Protein AF-A0A2M8L2G0-F1 (afdb_monomer_lite)

Radius of gyration: 16.61 Å; chains: 1; bounding box: 32×26×53 Å

pLDDT: mean 91.44, std 7.89, range [57.62, 98.0]

Secondary structure (DSSP, 8-state):
--HHHHHHHHTT-----B--GGGGGGSPTTS--BPTT-HHHHHHHHHHHHH-HHHHHHHHHHHHHHHTTS-HHHHHHHHHHHHHHHH--

Foldseek 3Di:
DQVVLLVCLVVLFQDDDACPDPNVLQAFPPDDHHHPPPVVVVVVLVCCCVPPVVSSNVSSVSSPVSNVVPDPVVVVVVVVVVVVVVPDD

Sequence (89 aa):
FGFPILEAMSQGLPVISSNAASLVELLPEGDKHLTPYDTKAYVSAIQSILTHNEARQASIQRGYNQVKLFTWEKTAKATYHIYQQVNTK

InterPro domains:
  IPR001296 Glycosyl transferase, family 1 [PF00534] (1-65)

Structure (mmCIF, N/CA/C/O backbone):
data_AF-A0A2M8L2G0-F1
#
_entry.id   AF-A0A2M8L2G0-F1
#
loop_
_atom_site.group_PDB
_atom_site.id
_atom_site.type_symbol
_atom_site.label_atom_id
_atom_site.label_alt_id
_atom_site.label_comp_id
_atom_site.label_asym_id
_atom_site.label_entity_id
_atom_site.label_seq_id
_atom_site.pdbx_PDB_ins_code
_atom_site.Cartn_x
_atom_site.Cartn_y
_atom_site.Cartn_z
_atom_site.occupancy
_atom_site.B_iso_or_equiv
_atom_site.auth_seq_id
_atom_site.auth_comp_id
_atom_site.auth_asym_id
_atom_site.auth_atom_id
_atom_site.pdbx_PDB_model_num
ATOM 1 N N . PHE A 1 1 ? -5.473 11.373 4.016 1.00 72.12 1 PHE A N 1
ATOM 2 C CA . PHE A 1 1 ? -4.693 11.369 2.758 1.00 72.12 1 PHE A CA 1
ATOM 3 C C . PHE A 1 1 ? -3.880 10.083 2.733 1.00 72.12 1 PHE A C 1
ATOM 5 O O . PHE A 1 1 ? -3.407 9.700 3.791 1.00 72.12 1 PHE A O 1
ATOM 12 N N . GLY A 1 2 ? -3.790 9.394 1.592 1.00 82.44 2 GLY A N 1
ATOM 13 C CA . GLY A 1 2 ? -3.039 8.134 1.469 1.00 82.44 2 GLY A CA 1
ATOM 14 C C . GLY A 1 2 ? -3.876 6.846 1.405 1.00 82.44 2 GLY A C 1
ATOM 15 O O . GLY A 1 2 ? -3.338 5.801 1.059 1.00 82.44 2 GLY A O 1
ATOM 16 N N . PHE A 1 3 ? -5.199 6.917 1.601 1.00 89.56 3 PHE A N 1
ATOM 17 C CA . PHE A 1 3 ? -6.098 5.792 1.300 1.00 89.56 3 PHE A CA 1
ATOM 18 C C . PHE A 1 3 ? -5.945 5.237 -0.125 1.00 89.56 3 PHE A C 1
ATOM 20 O O . PHE A 1 3 ? -5.891 4.017 -0.228 1.00 89.56 3 PHE A O 1
ATOM 27 N N . PRO A 1 4 ? -5.728 6.053 -1.182 1.00 92.19 4 PRO A N 1
ATOM 28 C CA . PRO A 1 4 ? -5.494 5.514 -2.524 1.00 92.19 4 PRO A CA 1
ATOM 29 C C . PRO A 1 4 ? -4.328 4.517 -2.614 1.00 92.19 4 PRO A 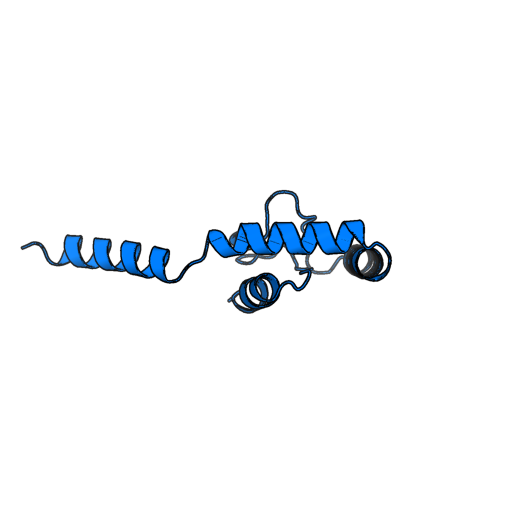C 1
ATOM 31 O O . PRO A 1 4 ? -4.385 3.574 -3.397 1.00 92.19 4 PRO A O 1
ATOM 34 N N . ILE A 1 5 ? -3.281 4.685 -1.792 1.00 92.75 5 ILE A N 1
ATOM 35 C CA . ILE A 1 5 ? -2.160 3.735 -1.720 1.00 92.75 5 ILE A CA 1
ATOM 36 C C . ILE A 1 5 ? -2.636 2.403 -1.137 1.00 92.75 5 ILE A C 1
ATOM 38 O O . ILE A 1 5 ? -2.398 1.352 -1.730 1.00 92.75 5 ILE A O 1
ATOM 42 N N . LEU A 1 6 ? -3.330 2.448 0.003 1.00 94.25 6 LEU A N 1
ATOM 43 C CA . LEU A 1 6 ? -3.840 1.252 0.676 1.00 94.25 6 LEU A CA 1
ATOM 44 C C . LEU A 1 6 ? -4.907 0.535 -0.164 1.00 94.25 6 LEU A C 1
ATOM 46 O O . LEU A 1 6 ? -4.915 -0.691 -0.226 1.00 94.25 6 LEU A O 1
ATOM 50 N N . GLU A 1 7 ? -5.770 1.285 -0.849 1.00 95.75 7 GLU A N 1
ATOM 51 C CA . GLU A 1 7 ? -6.769 0.762 -1.782 1.00 95.75 7 GLU A CA 1
ATOM 52 C C . GLU A 1 7 ? -6.086 0.017 -2.931 1.00 95.75 7 GLU A C 1
ATOM 54 O O . GLU A 1 7 ? -6.383 -1.156 -3.150 1.00 95.75 7 GLU A O 1
ATOM 59 N N . ALA A 1 8 ? -5.105 0.635 -3.597 1.00 95.69 8 ALA A N 1
ATOM 60 C CA . ALA A 1 8 ? -4.353 -0.008 -4.674 1.00 95.69 8 ALA A CA 1
ATOM 61 C C . ALA A 1 8 ? -3.638 -1.285 -4.198 1.00 95.69 8 ALA A C 1
ATOM 63 O O . ALA A 1 8 ? -3.771 -2.338 -4.824 1.00 95.69 8 ALA A O 1
ATOM 64 N N . MET A 1 9 ? -2.955 -1.227 -3.049 1.00 95.31 9 MET A N 1
ATOM 65 C CA . MET A 1 9 ? -2.316 -2.399 -2.440 1.00 95.31 9 MET A CA 1
ATOM 66 C C . MET A 1 9 ? -3.330 -3.512 -2.130 1.00 95.31 9 MET A C 1
ATOM 68 O O . MET A 1 9 ? -3.047 -4.682 -2.379 1.00 95.31 9 MET A O 1
ATOM 72 N N . SER A 1 10 ? -4.526 -3.170 -1.636 1.00 95.94 10 SER A N 1
ATOM 73 C CA . SER A 1 10 ? -5.579 -4.149 -1.318 1.00 95.94 10 SER A CA 1
ATOM 74 C C . SER A 1 10 ? -6.109 -4.879 -2.556 1.00 95.94 10 SER A C 1
ATOM 76 O O . SER A 1 10 ? -6.528 -6.030 -2.459 1.00 95.94 10 SER A O 1
ATOM 78 N N . GLN A 1 11 ? -6.044 -4.231 -3.723 1.00 97.75 11 GLN A N 1
ATOM 79 C CA . GLN A 1 11 ? -6.446 -4.795 -5.013 1.00 97.75 11 GLN A CA 1
ATOM 80 C C . GLN A 1 11 ? -5.318 -5.572 -5.707 1.00 97.75 11 GLN A C 1
ATOM 82 O O . GLN A 1 11 ? -5.476 -5.999 -6.848 1.00 97.75 11 GLN A O 1
ATOM 87 N N . GLY A 1 12 ? -4.172 -5.761 -5.044 1.00 96.12 12 GLY A N 1
ATOM 88 C CA . GLY A 1 12 ? -3.024 -6.444 -5.636 1.00 96.12 12 GLY A CA 1
ATOM 89 C C . GLY A 1 12 ? -2.339 -5.635 -6.732 1.00 96.12 12 GLY A C 1
ATOM 90 O O . GLY A 1 12 ? -1.748 -6.213 -7.643 1.00 96.12 12 GLY A O 1
ATOM 91 N N . LEU A 1 13 ? -2.425 -4.303 -6.675 1.00 95.94 13 LEU A N 1
ATOM 92 C CA . LEU A 1 13 ? -1.711 -3.430 -7.598 1.00 95.94 13 LEU A CA 1
ATOM 93 C C . LEU A 1 13 ? -0.342 -3.053 -7.013 1.00 95.94 13 LEU A C 1
ATOM 95 O O . LEU A 1 13 ? -0.259 -2.682 -5.839 1.00 95.94 13 LEU A O 1
ATOM 99 N N . PRO A 1 14 ? 0.740 -3.106 -7.813 1.00 93.75 14 PRO A N 1
ATOM 100 C CA . PRO A 1 14 ? 2.027 -2.570 -7.392 1.00 93.75 14 PRO A CA 1
ATOM 101 C C . PRO A 1 14 ? 1.915 -1.049 -7.232 1.00 93.75 14 PRO A C 1
ATOM 103 O O . PRO A 1 14 ? 1.357 -0.367 -8.095 1.00 93.75 14 PRO A O 1
ATOM 106 N N . VAL A 1 15 ? 2.466 -0.509 -6.145 1.00 92.81 15 VAL A N 1
ATOM 107 C CA . VAL A 1 15 ? 2.418 0.929 -5.853 1.00 92.81 15 VAL A CA 1
ATOM 108 C C . VAL A 1 15 ? 3.811 1.536 -5.931 1.00 92.81 15 VAL A C 1
ATOM 110 O O . VAL A 1 15 ? 4.749 1.062 -5.297 1.00 92.81 15 VAL A O 1
ATOM 113 N N . ILE A 1 16 ? 3.918 2.632 -6.681 1.00 92.44 16 ILE A N 1
ATOM 114 C CA . ILE A 1 16 ? 5.072 3.531 -6.688 1.00 92.44 16 ILE A CA 1
ATOM 115 C C .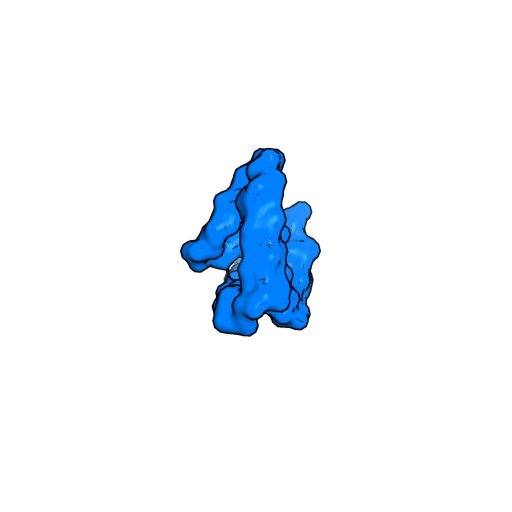 ILE A 1 16 ? 4.586 4.862 -6.126 1.00 92.44 16 ILE A C 1
ATOM 117 O O . ILE A 1 16 ? 3.640 5.448 -6.649 1.00 92.44 16 ILE A O 1
ATOM 121 N N . SER A 1 17 ? 5.227 5.340 -5.066 1.00 91.62 17 SER A N 1
ATOM 122 C CA . SER A 1 17 ? 4.851 6.578 -4.386 1.00 91.62 17 SER A CA 1
ATOM 123 C C . SER A 1 17 ? 6.087 7.370 -3.992 1.00 91.62 17 SER A C 1
ATOM 125 O O . SER A 1 17 ? 7.175 6.811 -3.831 1.00 91.62 17 SER A O 1
ATOM 127 N N . SER A 1 18 ? 5.894 8.670 -3.781 1.00 91.06 18 SER A N 1
ATOM 128 C CA . SER A 1 18 ? 6.884 9.484 -3.096 1.00 91.06 18 SER A CA 1
ATOM 129 C C . SER A 1 18 ? 6.948 9.143 -1.605 1.00 91.06 18 SER A C 1
ATOM 131 O O . SER A 1 18 ? 5.998 8.607 -1.028 1.00 91.06 18 SER A O 1
ATOM 133 N N . ASN A 1 19 ? 8.059 9.509 -0.977 1.00 86.62 19 ASN A N 1
ATOM 134 C CA . ASN A 1 19 ? 8.298 9.442 0.460 1.00 86.62 19 ASN A CA 1
ATOM 135 C C . ASN A 1 19 ? 8.001 10.773 1.165 1.00 86.62 19 ASN A C 1
ATOM 137 O O . ASN A 1 19 ? 8.591 11.083 2.197 1.00 86.62 19 ASN A O 1
ATOM 141 N N . ALA A 1 20 ? 7.120 11.595 0.592 1.00 85.69 20 ALA A N 1
ATOM 142 C CA . ALA A 1 20 ? 6.747 12.859 1.204 1.00 85.69 20 ALA A CA 1
ATOM 143 C C . ALA A 1 20 ? 5.755 12.656 2.352 1.00 85.69 20 ALA A C 1
ATOM 145 O O . ALA A 1 20 ? 4.720 12.007 2.188 1.00 85.69 20 ALA A O 1
ATOM 146 N N . ALA A 1 21 ? 6.034 13.331 3.469 1.00 85.31 21 ALA A N 1
ATOM 147 C CA . ALA A 1 21 ? 5.096 13.552 4.565 1.00 85.31 21 ALA A CA 1
ATOM 148 C C . ALA A 1 21 ? 4.393 12.257 5.025 1.00 85.31 21 ALA A C 1
ATOM 150 O O . ALA A 1 21 ? 5.044 11.250 5.297 1.00 85.31 21 ALA A O 1
ATOM 151 N N . SER A 1 22 ? 3.062 12.282 5.095 1.00 83.06 22 SER A N 1
ATOM 152 C CA . SER A 1 22 ? 2.221 11.199 5.611 1.00 83.06 22 SER A CA 1
ATOM 153 C C . SER A 1 22 ? 2.232 9.919 4.774 1.00 83.06 22 SER A C 1
ATOM 155 O O . SER A 1 22 ? 1.652 8.922 5.192 1.00 83.06 22 SER A O 1
ATOM 157 N N . LEU A 1 23 ? 2.875 9.907 3.601 1.00 87.38 23 LEU A N 1
ATOM 158 C CA . LEU A 1 23 ? 2.967 8.697 2.785 1.00 87.38 23 LEU A CA 1
ATOM 159 C C . LEU A 1 23 ? 4.015 7.723 3.323 1.00 87.38 23 LEU A C 1
ATOM 161 O O . LEU A 1 23 ? 3.853 6.525 3.126 1.00 87.38 23 LEU A O 1
ATOM 165 N N . VAL A 1 24 ? 5.042 8.202 4.037 1.00 85.75 24 VAL A N 1
ATOM 166 C CA . VAL A 1 24 ? 6.107 7.345 4.595 1.00 85.75 24 VAL A CA 1
ATOM 167 C C . VAL A 1 24 ? 5.528 6.270 5.512 1.00 85.75 24 VAL A C 1
ATOM 169 O O . VAL A 1 24 ? 5.915 5.113 5.410 1.00 85.75 24 VAL A O 1
ATOM 172 N N . GLU A 1 25 ? 4.545 6.632 6.338 1.00 86.38 25 GLU A N 1
ATOM 173 C CA . GLU A 1 25 ? 3.875 5.714 7.268 1.00 86.38 25 GLU A CA 1
ATOM 174 C C . GLU A 1 25 ? 3.108 4.587 6.559 1.00 86.38 25 GLU A C 1
ATOM 176 O O . GLU A 1 25 ? 2.856 3.537 7.144 1.00 86.38 25 GLU A O 1
ATOM 181 N N . LEU A 1 26 ? 2.727 4.795 5.296 1.00 88.50 26 LEU A N 1
ATOM 182 C CA . LEU A 1 26 ? 1.929 3.850 4.518 1.00 88.50 26 LEU A CA 1
ATOM 183 C C . LEU A 1 26 ? 2.778 2.907 3.673 1.00 88.50 26 LEU A C 1
ATOM 185 O O . LEU A 1 26 ? 2.244 1.914 3.183 1.00 88.50 26 LEU A O 1
ATOM 189 N N . LEU A 1 27 ? 4.061 3.202 3.468 1.00 85.94 27 LEU A N 1
ATOM 190 C CA . LEU A 1 27 ? 4.903 2.421 2.571 1.00 85.94 27 LEU A CA 1
ATOM 191 C C . LEU A 1 27 ? 5.469 1.180 3.278 1.00 85.94 27 LEU A C 1
ATOM 193 O O . LEU A 1 27 ? 5.845 1.270 4.447 1.00 85.94 27 LEU A O 1
ATOM 197 N N . PRO A 1 28 ? 5.546 0.024 2.590 1.00 83.44 28 PRO A N 1
ATOM 198 C CA . PRO A 1 28 ? 6.129 -1.180 3.166 1.00 83.44 28 PRO A CA 1
ATOM 199 C C . PRO A 1 28 ? 7.604 -0.978 3.521 1.00 83.44 28 PRO A C 1
ATOM 201 O O . PRO A 1 28 ? 8.344 -0.324 2.781 1.00 83.44 28 PRO A O 1
ATOM 204 N N . GLU A 1 29 ? 8.057 -1.600 4.610 1.00 76.81 29 GLU A N 1
ATOM 205 C CA . GLU A 1 29 ? 9.487 -1.644 4.921 1.00 76.81 29 GLU A CA 1
ATOM 206 C C . GLU A 1 29 ? 10.280 -2.292 3.775 1.00 76.81 29 GLU A C 1
ATOM 208 O O . GLU A 1 29 ? 9.877 -3.302 3.188 1.00 76.81 29 GLU A O 1
ATOM 213 N N . GLY A 1 30 ? 11.427 -1.693 3.451 1.00 67.75 30 GLY A N 1
ATOM 214 C CA . GLY A 1 30 ? 12.318 -2.167 2.392 1.00 67.75 30 GLY A CA 1
ATOM 215 C C . GLY A 1 30 ? 11.905 -1.772 0.972 1.00 67.75 30 GLY A C 1
ATOM 216 O O . GLY A 1 30 ? 12.640 -2.092 0.035 1.00 67.75 30 GLY A O 1
ATOM 217 N N . ASP A 1 31 ? 10.784 -1.065 0.778 1.00 71.94 31 ASP A N 1
ATOM 218 C CA . ASP A 1 31 ? 10.479 -0.480 -0.527 1.00 71.94 31 ASP A CA 1
ATOM 219 C C . ASP A 1 31 ? 11.371 0.728 -0.824 1.00 71.94 31 ASP A C 1
ATOM 221 O O . ASP A 1 31 ? 11.723 1.522 0.051 1.00 71.94 31 ASP A O 1
ATOM 225 N N . LYS A 1 32 ? 11.745 0.885 -2.097 1.00 69.19 32 LYS A N 1
ATOM 226 C CA . LYS A 1 32 ? 12.555 2.027 -2.521 1.00 69.19 32 LYS A CA 1
ATOM 227 C C . LYS A 1 32 ? 11.700 3.293 -2.473 1.00 69.19 32 LYS A C 1
ATOM 229 O O . LYS A 1 32 ? 10.937 3.587 -3.388 1.00 69.19 32 LYS A O 1
ATOM 234 N N . HIS A 1 33 ? 11.853 4.041 -1.392 1.00 78.81 33 HIS A N 1
ATOM 235 C CA . HIS A 1 33 ? 11.220 5.331 -1.166 1.00 78.81 33 HIS A CA 1
ATOM 236 C C . HIS A 1 33 ? 11.749 6.375 -2.160 1.00 78.81 33 HIS A C 1
ATOM 238 O O . HIS A 1 33 ? 12.936 6.703 -2.151 1.00 78.81 33 HIS A O 1
ATOM 244 N N . LEU A 1 34 ? 10.877 6.884 -3.034 1.00 90.12 34 LEU A N 1
ATOM 245 C CA . LEU A 1 34 ? 11.252 7.876 -4.042 1.00 90.12 34 LEU A CA 1
ATOM 246 C C . LEU A 1 34 ? 11.061 9.288 -3.500 1.00 90.12 34 LEU A C 1
ATOM 248 O O . LEU A 1 34 ? 10.024 9.594 -2.919 1.00 90.12 34 LEU A O 1
ATOM 252 N N . THR A 1 35 ? 12.018 10.183 -3.721 1.00 90.38 35 THR A N 1
ATOM 253 C CA . THR A 1 35 ? 11.797 11.598 -3.414 1.00 90.38 35 THR A CA 1
ATOM 254 C C . THR A 1 35 ? 10.763 12.183 -4.381 1.00 90.38 35 THR A C 1
ATOM 256 O O . THR A 1 35 ? 10.666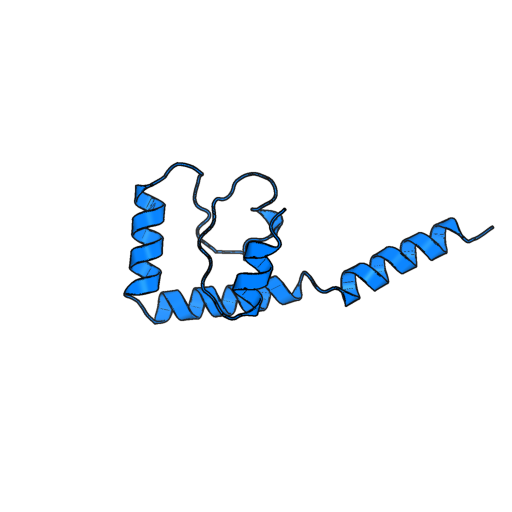 11.752 -5.536 1.00 90.38 35 THR A O 1
ATOM 259 N N . PRO A 1 36 ? 9.948 13.164 -3.959 1.00 87.56 36 PRO A N 1
ATOM 260 C CA . PRO A 1 36 ? 9.202 13.981 -4.907 1.00 87.56 36 PRO A CA 1
ATOM 261 C C . PRO A 1 36 ? 10.224 14.619 -5.854 1.00 87.56 36 PRO A C 1
ATOM 263 O O . PRO A 1 36 ? 11.244 15.116 -5.389 1.00 87.56 36 PRO A O 1
ATOM 266 N N . TYR A 1 37 ? 9.975 14.601 -7.159 1.00 91.25 37 TYR A N 1
ATOM 267 C CA . TYR A 1 37 ? 10.819 15.227 -8.195 1.00 91.25 37 TYR A CA 1
ATOM 268 C C . TYR A 1 37 ? 12.041 14.441 -8.711 1.00 91.25 37 TYR A C 1
ATOM 270 O O . TYR A 1 37 ? 12.660 14.905 -9.668 1.00 91.25 37 TYR A O 1
ATOM 278 N N . ASP A 1 38 ? 12.359 13.238 -8.215 1.00 93.62 38 ASP A N 1
ATOM 279 C CA . ASP A 1 38 ? 13.351 12.375 -8.891 1.00 93.62 38 ASP A CA 1
ATOM 280 C C . ASP A 1 38 ? 12.721 11.602 -10.060 1.00 93.62 38 ASP A C 1
ATOM 282 O O . ASP A 1 38 ? 12.478 10.394 -10.002 1.00 93.62 38 ASP A O 1
ATOM 286 N N . THR A 1 39 ? 12.445 12.315 -11.153 1.00 95.56 39 THR A N 1
ATOM 287 C CA . THR A 1 39 ? 11.820 11.760 -12.365 1.00 95.56 39 THR A CA 1
ATOM 288 C C . THR A 1 39 ? 12.544 10.517 -12.884 1.00 95.56 39 THR A C 1
ATOM 290 O O . THR A 1 39 ? 11.895 9.573 -13.336 1.00 95.56 39 THR A O 1
ATOM 293 N N . LYS A 1 40 ? 13.882 10.476 -12.802 1.00 96.12 40 LYS A N 1
ATOM 294 C CA . LYS A 1 40 ? 14.668 9.324 -13.269 1.00 96.12 40 LYS A CA 1
ATOM 295 C C . LYS A 1 40 ? 14.368 8.085 -12.431 1.00 96.12 40 LYS A C 1
ATOM 297 O O . LYS A 1 40 ? 14.200 7.001 -12.991 1.00 96.12 40 LYS A O 1
ATOM 302 N N . ALA A 1 41 ? 14.249 8.241 -11.115 1.00 94.56 41 ALA A N 1
ATOM 303 C CA . ALA A 1 41 ? 13.897 7.135 -10.239 1.00 94.56 41 ALA A CA 1
ATOM 304 C C . ALA A 1 41 ? 12.460 6.636 -10.468 1.00 94.56 41 ALA A C 1
ATOM 306 O O . ALA A 1 41 ? 12.260 5.422 -10.489 1.00 94.56 41 ALA A O 1
ATOM 307 N N . TYR A 1 42 ? 11.488 7.521 -10.731 1.00 94.94 42 TYR A N 1
ATOM 308 C CA . TYR A 1 42 ? 10.127 7.094 -11.104 1.00 94.94 42 TYR A CA 1
ATOM 309 C C . TYR A 1 42 ? 10.108 6.311 -12.414 1.00 94.94 42 TYR A C 1
ATOM 311 O O . TYR A 1 42 ? 9.513 5.239 -12.465 1.00 94.94 42 TYR A O 1
ATOM 319 N N . VAL A 1 43 ? 10.785 6.801 -13.458 1.00 96.38 43 VAL A N 1
ATOM 320 C CA . VAL A 1 43 ? 10.867 6.093 -14.747 1.00 96.38 43 VAL A CA 1
ATOM 321 C C . VAL A 1 43 ? 11.479 4.708 -14.555 1.00 96.38 43 VAL A C 1
ATOM 323 O O . VAL A 1 43 ? 10.915 3.725 -15.027 1.00 96.38 43 VAL A O 1
ATOM 326 N N . SER A 1 44 ? 12.578 4.611 -13.803 1.00 95.38 44 SER A N 1
ATOM 327 C CA . SER A 1 44 ? 13.229 3.332 -13.508 1.00 95.38 44 SER A CA 1
ATOM 328 C C . SER A 1 44 ? 12.323 2.378 -12.720 1.00 95.38 44 SER A C 1
ATOM 330 O O . SER A 1 44 ? 12.248 1.195 -13.052 1.00 95.38 44 SER A 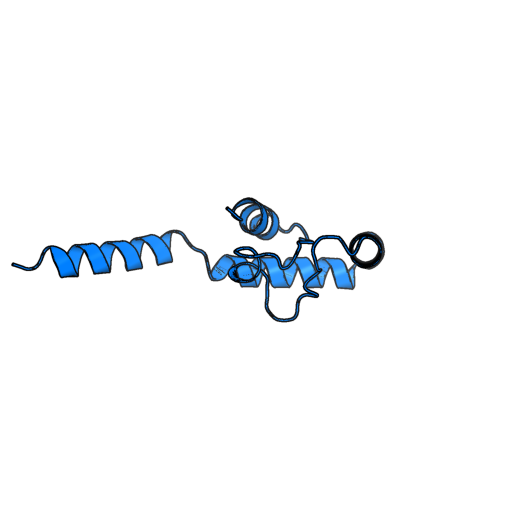O 1
ATOM 332 N N . ALA A 1 45 ? 11.593 2.873 -11.716 1.00 94.00 45 ALA A N 1
ATOM 333 C CA . ALA A 1 45 ? 10.662 2.063 -10.932 1.00 94.00 45 ALA A CA 1
ATOM 334 C C . ALA A 1 45 ? 9.484 1.557 -11.781 1.00 94.00 45 ALA A C 1
ATOM 336 O O . ALA A 1 45 ? 9.149 0.373 -11.724 1.00 94.00 45 ALA A O 1
ATOM 337 N N . ILE A 1 46 ? 8.904 2.428 -12.614 1.00 95.00 46 ILE A N 1
ATOM 338 C CA . ILE A 1 46 ? 7.816 2.078 -13.537 1.00 95.00 46 ILE A CA 1
ATOM 339 C C . ILE A 1 46 ? 8.300 1.028 -14.537 1.00 95.00 46 ILE A C 1
ATOM 341 O O . ILE A 1 46 ? 7.656 -0.006 -14.693 1.00 95.00 46 ILE A O 1
ATOM 345 N N . GLN A 1 47 ? 9.456 1.245 -15.171 1.00 96.94 47 GLN A N 1
ATOM 346 C CA . GLN A 1 47 ? 10.056 0.273 -16.088 1.00 96.94 47 GLN A CA 1
ATOM 347 C C . GLN A 1 47 ? 10.284 -1.072 -15.399 1.00 96.94 47 GLN A C 1
ATOM 349 O O . GLN A 1 47 ? 9.875 -2.097 -15.934 1.00 96.94 47 GLN A O 1
ATOM 354 N N . SER A 1 48 ? 10.857 -1.071 -14.192 1.00 95.12 48 SER A N 1
ATOM 355 C CA . SER A 1 48 ? 11.112 -2.295 -13.429 1.00 95.12 48 SER A CA 1
ATOM 356 C C . SER A 1 48 ? 9.833 -3.100 -13.192 1.00 95.12 48 SER A C 1
ATOM 358 O O . SER A 1 48 ? 9.790 -4.285 -13.525 1.00 95.12 48 SER A O 1
ATOM 360 N N . ILE A 1 49 ? 8.769 -2.446 -12.712 1.00 95.00 49 ILE A N 1
ATOM 361 C CA . ILE A 1 49 ? 7.461 -3.078 -12.498 1.00 95.00 49 ILE A CA 1
ATOM 362 C C . ILE A 1 49 ? 6.866 -3.594 -13.810 1.00 95.00 49 ILE A C 1
ATOM 364 O O . ILE A 1 49 ? 6.286 -4.677 -13.818 1.00 95.00 49 ILE A O 1
ATOM 368 N N . LEU A 1 50 ? 7.007 -2.858 -14.916 1.00 96.50 50 LEU A N 1
ATOM 369 C CA . LEU A 1 50 ? 6.430 -3.233 -16.207 1.00 96.50 50 LEU A CA 1
ATOM 370 C C . LEU A 1 50 ? 7.172 -4.380 -16.902 1.00 96.50 50 LEU A C 1
ATOM 372 O O . LEU A 1 50 ? 6.511 -5.178 -17.566 1.00 96.50 50 LEU A O 1
ATOM 376 N N . THR A 1 51 ? 8.493 -4.495 -16.746 1.00 97.75 51 THR A N 1
ATOM 377 C CA . THR A 1 51 ? 9.310 -5.462 -17.501 1.00 97.75 51 THR A CA 1
ATOM 378 C C . THR A 1 51 ? 9.775 -6.665 -16.682 1.00 97.75 51 THR A C 1
ATOM 380 O O . THR A 1 51 ? 10.073 -7.698 -17.272 1.00 97.75 51 THR A O 1
ATOM 383 N N . HIS A 1 52 ? 9.813 -6.582 -15.347 1.00 96.25 52 HIS A N 1
ATOM 384 C CA . HIS A 1 52 ? 10.278 -7.676 -14.486 1.00 96.25 52 HIS A CA 1
ATOM 385 C C . HIS A 1 52 ? 9.128 -8.224 -13.637 1.00 96.25 52 HIS A C 1
ATOM 387 O O . HIS A 1 52 ? 8.656 -7.577 -12.700 1.00 96.25 52 HIS A O 1
ATOM 393 N N . ASN A 1 53 ? 8.680 -9.447 -13.945 1.00 96.00 53 ASN A N 1
ATOM 394 C CA . ASN A 1 53 ? 7.582 -10.078 -13.207 1.00 96.00 53 ASN A CA 1
ATOM 395 C C . ASN A 1 53 ? 7.920 -10.253 -11.718 1.00 96.00 53 ASN A C 1
ATOM 397 O O . ASN A 1 53 ? 7.083 -9.968 -10.870 1.00 96.00 53 ASN A O 1
ATOM 401 N N . GLU A 1 54 ? 9.155 -10.634 -11.387 1.00 96.12 54 GLU A N 1
ATOM 402 C CA . GLU A 1 54 ? 9.594 -10.799 -9.994 1.00 96.12 54 GLU A CA 1
ATOM 403 C C . GLU A 1 54 ? 9.477 -9.499 -9.187 1.00 96.12 54 GLU A C 1
ATOM 405 O O . GLU A 1 54 ? 8.925 -9.504 -8.088 1.00 96.12 54 GLU A O 1
ATOM 410 N N . ALA A 1 55 ? 9.910 -8.366 -9.753 1.00 92.62 55 ALA A N 1
ATOM 411 C CA . ALA A 1 55 ? 9.803 -7.061 -9.099 1.00 92.62 55 ALA A CA 1
ATOM 412 C C . ALA A 1 55 ? 8.338 -6.666 -8.853 1.00 92.62 55 ALA A C 1
ATOM 414 O O . ALA A 1 55 ? 7.993 -6.170 -7.776 1.00 92.62 55 ALA A O 1
ATOM 415 N N . ARG A 1 56 ? 7.463 -6.935 -9.832 1.00 95.25 56 ARG A N 1
ATOM 416 C CA . ARG A 1 56 ? 6.019 -6.705 -9.723 1.00 95.25 56 ARG A CA 1
ATOM 417 C C . ARG A 1 56 ? 5.396 -7.552 -8.617 1.00 95.25 56 ARG A C 1
ATOM 419 O O . ARG A 1 56 ? 4.728 -7.001 -7.749 1.00 95.25 56 ARG A O 1
ATOM 426 N N . GLN A 1 57 ? 5.642 -8.863 -8.619 1.00 96.31 57 GLN A N 1
ATOM 427 C CA . GLN A 1 57 ? 5.093 -9.774 -7.610 1.00 96.31 57 GLN A CA 1
ATOM 428 C C . GLN A 1 57 ? 5.607 -9.437 -6.208 1.00 96.31 57 GLN A C 1
ATOM 430 O O . GLN A 1 57 ? 4.835 -9.435 -5.253 1.00 96.31 57 GLN A O 1
ATOM 435 N N . ALA A 1 58 ? 6.883 -9.068 -6.081 1.00 93.81 58 ALA A N 1
ATOM 436 C CA . ALA A 1 58 ? 7.446 -8.639 -4.807 1.00 93.81 58 ALA A CA 1
ATOM 437 C C . ALA A 1 58 ? 6.768 -7.362 -4.276 1.00 93.81 58 ALA A C 1
ATOM 439 O O . ALA A 1 58 ? 6.452 -7.293 -3.090 1.00 93.81 58 ALA A O 1
ATOM 440 N N . SER A 1 59 ? 6.502 -6.375 -5.142 1.00 93.38 59 SER A N 1
ATOM 441 C CA . SER A 1 59 ? 5.765 -5.155 -4.771 1.00 93.38 59 SER A CA 1
ATOM 442 C C . SER A 1 59 ? 4.332 -5.465 -4.324 1.00 93.38 59 SER A C 1
ATOM 444 O O . SER A 1 59 ? 3.901 -4.986 -3.277 1.00 93.38 59 SER A O 1
ATOM 446 N N . ILE A 1 60 ? 3.625 -6.338 -5.048 1.00 95.56 60 ILE A N 1
ATOM 447 C CA . ILE A 1 60 ? 2.268 -6.783 -4.692 1.00 95.56 60 ILE A CA 1
ATOM 448 C C . ILE A 1 60 ? 2.264 -7.483 -3.327 1.00 95.56 60 ILE A C 1
ATOM 450 O O . ILE A 1 60 ? 1.459 -7.155 -2.455 1.00 95.56 60 ILE A O 1
ATOM 454 N N . GLN A 1 61 ? 3.199 -8.409 -3.103 1.00 95.88 61 GLN A N 1
ATOM 455 C CA . GLN A 1 61 ? 3.287 -9.153 -1.849 1.00 95.88 61 GLN A CA 1
ATOM 456 C C . GLN A 1 61 ? 3.580 -8.239 -0.653 1.00 95.88 61 GLN A C 1
ATOM 458 O O . GLN A 1 61 ? 2.997 -8.421 0.421 1.00 95.88 61 GLN A O 1
ATOM 463 N N . ARG A 1 62 ? 4.451 -7.237 -0.833 1.00 94.81 62 ARG A N 1
ATOM 464 C CA . ARG A 1 62 ? 4.692 -6.198 0.177 1.00 94.81 62 ARG A CA 1
ATOM 465 C C . ARG A 1 62 ? 3.438 -5.370 0.440 1.00 94.81 62 ARG A C 1
ATOM 467 O O . ARG A 1 62 ? 3.090 -5.185 1.602 1.00 94.81 62 ARG A O 1
ATOM 474 N N . GLY A 1 63 ? 2.719 -4.957 -0.606 1.00 94.81 63 GLY A N 1
ATOM 475 C CA . GLY A 1 63 ? 1.446 -4.242 -0.486 1.00 94.81 63 GLY A CA 1
ATOM 476 C C . GLY A 1 63 ? 0.408 -5.014 0.333 1.00 94.81 63 GLY A C 1
ATOM 477 O O . GLY A 1 63 ? -0.165 -4.472 1.278 1.00 94.81 63 GLY A O 1
ATOM 478 N N . TYR A 1 64 ? 0.230 -6.309 0.061 1.00 96.06 64 TYR A N 1
ATOM 479 C CA . TYR A 1 64 ? -0.670 -7.155 0.850 1.00 96.06 64 TYR A CA 1
ATOM 480 C C . TYR A 1 64 ? -0.257 -7.276 2.314 1.00 96.06 64 TYR A C 1
ATOM 482 O O . TYR A 1 64 ? -1.116 -7.330 3.193 1.00 96.06 64 TYR A O 1
ATOM 490 N N . ASN A 1 65 ? 1.042 -7.337 2.600 1.00 95.06 65 ASN A N 1
ATOM 491 C CA . ASN A 1 65 ? 1.522 -7.368 3.978 1.00 95.06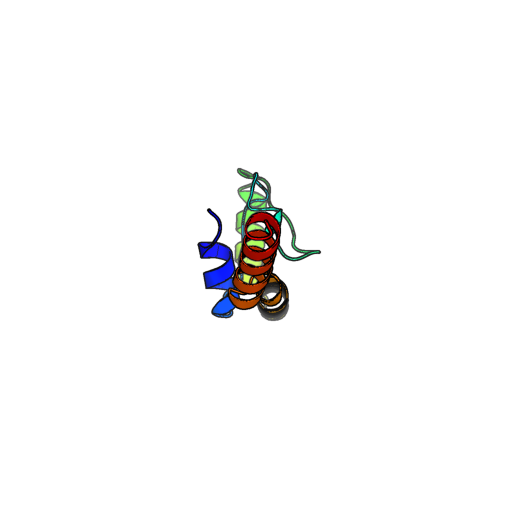 65 ASN A CA 1
ATOM 492 C C . ASN A 1 65 ? 1.298 -6.026 4.683 1.00 95.06 65 ASN A C 1
ATOM 494 O O . ASN A 1 65 ? 0.894 -6.018 5.843 1.00 95.06 65 ASN A O 1
ATOM 498 N N . GLN A 1 66 ? 1.469 -4.914 3.970 1.00 94.44 66 GLN A N 1
ATOM 499 C CA . GLN A 1 66 ? 1.289 -3.568 4.500 1.00 94.44 66 GLN A CA 1
ATOM 500 C C . GLN A 1 66 ? -0.171 -3.267 4.851 1.00 94.44 66 GLN A C 1
ATOM 502 O O . GLN A 1 66 ? -0.457 -2.795 5.948 1.00 94.44 66 GLN A O 1
ATOM 507 N N . VAL A 1 67 ? -1.120 -3.607 3.972 1.00 95.06 67 VAL A N 1
ATOM 508 C CA . VAL A 1 67 ? -2.557 -3.349 4.197 1.00 95.06 67 VAL A CA 1
ATOM 509 C C . VAL A 1 67 ? -3.087 -4.051 5.452 1.00 95.06 67 VAL A C 1
ATOM 511 O O . VAL A 1 67 ? -3.978 -3.524 6.117 1.00 95.06 67 VAL A O 1
ATOM 514 N N . LYS A 1 68 ? -2.496 -5.184 5.860 1.00 94.50 68 LYS A N 1
ATOM 515 C CA . LYS A 1 68 ? -2.864 -5.884 7.109 1.00 94.50 68 LYS A CA 1
ATOM 516 C C . LYS A 1 68 ? -2.645 -5.034 8.366 1.00 94.50 68 LYS A C 1
ATOM 518 O O . LYS A 1 68 ? -3.250 -5.318 9.397 1.00 94.50 68 LYS A O 1
ATOM 523 N N . LEU A 1 69 ? -1.810 -3.996 8.303 1.00 93.38 69 LEU A N 1
ATOM 524 C CA . LEU A 1 69 ? -1.561 -3.087 9.425 1.00 93.38 69 LEU A CA 1
ATOM 525 C C . LEU A 1 69 ? -2.659 -2.021 9.594 1.00 93.38 69 LEU A C 1
ATOM 527 O O . LEU A 1 69 ? -2.765 -1.434 10.680 1.00 93.38 69 LEU A O 1
ATOM 531 N N . PHE A 1 70 ? -3.484 -1.810 8.560 1.00 93.88 70 PHE A N 1
ATOM 532 C CA . PHE A 1 70 ? -4.469 -0.729 8.435 1.00 93.88 70 PHE A CA 1
ATOM 533 C C . PHE A 1 70 ? -5.892 -1.274 8.251 1.00 93.88 70 PHE A C 1
ATOM 535 O O . PHE A 1 70 ? -6.538 -1.051 7.227 1.00 93.88 70 PHE A O 1
ATOM 542 N N . THR A 1 71 ? -6.403 -2.000 9.247 1.00 94.25 71 THR A N 1
ATOM 543 C CA . THR A 1 71 ? -7.767 -2.549 9.205 1.00 94.25 71 THR A CA 1
ATOM 544 C C . THR A 1 71 ? -8.764 -1.679 9.963 1.00 94.25 71 THR A C 1
ATOM 546 O O . THR A 1 71 ? -8.461 -1.123 11.022 1.00 94.25 71 THR A O 1
ATOM 549 N N . TRP A 1 72 ? -10.003 -1.630 9.467 1.00 95.19 72 TRP A N 1
ATOM 550 C CA . TRP A 1 72 ? -11.110 -0.988 10.181 1.00 95.19 72 TRP A CA 1
ATOM 551 C C . TRP A 1 72 ? -11.373 -1.616 11.546 1.00 95.19 72 TRP A C 1
ATOM 553 O O . TRP A 1 72 ? -11.709 -0.903 12.483 1.00 95.19 72 TRP A O 1
ATOM 563 N N . GLU A 1 73 ? -11.169 -2.926 11.687 1.00 97.25 73 GLU A N 1
ATOM 564 C CA . GLU A 1 73 ? -11.304 -3.615 12.971 1.00 97.25 73 GLU A CA 1
ATOM 565 C C . GLU A 1 73 ? -10.309 -3.081 14.013 1.00 97.25 73 GLU A C 1
ATOM 567 O O . GLU A 1 73 ? -10.696 -2.804 15.150 1.00 97.25 73 GLU A O 1
ATOM 572 N N . LYS A 1 74 ? -9.038 -2.890 13.629 1.00 96.00 74 LYS A N 1
ATOM 573 C CA . LYS A 1 74 ? -8.010 -2.318 14.510 1.00 96.00 74 LYS A CA 1
ATOM 574 C C . LYS A 1 74 ? -8.382 -0.896 14.925 1.00 96.00 74 LYS A C 1
ATOM 576 O O . LYS A 1 74 ? -8.323 -0.584 16.114 1.00 96.00 74 LYS A O 1
ATOM 581 N N . THR A 1 75 ? -8.813 -0.069 13.972 1.00 96.44 75 THR A N 1
ATOM 582 C CA . THR A 1 75 ? -9.278 1.298 14.250 1.00 96.44 75 THR A CA 1
ATOM 583 C C . THR A 1 75 ? -10.479 1.291 15.191 1.00 96.44 75 THR A C 1
ATOM 585 O O . THR A 1 75 ? -10.441 1.956 16.218 1.00 96.44 75 THR A O 1
ATOM 588 N N . ALA A 1 76 ? -11.506 0.487 14.910 1.00 98.00 76 ALA A N 1
ATOM 589 C CA . ALA A 1 76 ? -12.714 0.411 15.727 1.00 98.00 76 ALA A CA 1
ATOM 590 C C . ALA A 1 76 ? -12.411 -0.013 17.171 1.00 98.00 76 ALA A C 1
ATOM 592 O O . ALA A 1 76 ? -12.896 0.624 18.104 1.00 98.00 76 ALA A O 1
ATOM 593 N N . LYS A 1 77 ? -11.566 -1.034 17.371 1.00 98.00 77 LYS A N 1
ATOM 594 C CA . LYS A 1 77 ? -11.139 -1.477 18.710 1.00 98.00 77 LYS A CA 1
ATOM 595 C C . LYS A 1 77 ? -10.381 -0.383 19.461 1.00 98.00 77 LYS A C 1
ATOM 597 O O . LYS A 1 77 ? -10.681 -0.132 20.625 1.00 98.00 77 LYS A O 1
ATOM 602 N N . ALA A 1 78 ? -9.429 0.279 18.801 1.00 97.44 78 ALA A N 1
ATOM 603 C CA . ALA A 1 78 ? -8.650 1.356 19.408 1.00 97.44 78 ALA A CA 1
ATOM 604 C C . ALA A 1 78 ? -9.535 2.555 19.785 1.00 97.44 78 ALA A C 1
ATOM 606 O O . ALA A 1 78 ? -9.458 3.053 20.905 1.00 97.44 78 ALA A O 1
ATOM 607 N N . THR A 1 79 ? -10.426 2.979 18.886 1.00 97.69 79 THR A N 1
ATOM 608 C CA . THR A 1 79 ? -11.375 4.069 19.143 1.00 97.69 79 THR A CA 1
ATOM 609 C C . THR A 1 79 ? -12.341 3.719 20.273 1.00 97.69 79 THR A C 1
ATOM 611 O O . THR A 1 79 ? -12.543 4.530 21.174 1.00 97.69 79 THR A O 1
ATOM 614 N N . TYR A 1 80 ? -12.894 2.502 20.275 1.00 97.25 80 TYR A N 1
ATOM 615 C CA . TYR A 1 80 ? -13.789 2.033 21.333 1.00 97.25 80 TYR A CA 1
ATOM 616 C C . TYR A 1 80 ? -13.109 2.035 22.706 1.00 97.25 80 TYR A C 1
ATOM 618 O O . TYR A 1 80 ? -13.709 2.480 23.682 1.00 97.25 80 TYR A O 1
ATOM 626 N N . HIS A 1 81 ? -11.846 1.611 22.782 1.00 97.19 81 HIS A N 1
ATOM 627 C CA . HIS A 1 81 ? -11.084 1.642 24.028 1.00 97.19 81 HIS A CA 1
ATOM 628 C C . HIS A 1 81 ? -10.974 3.060 24.607 1.00 97.19 81 HIS A C 1
ATOM 630 O O . HIS A 1 81 ? -11.214 3.257 25.796 1.00 97.19 81 HIS A O 1
ATOM 636 N N . ILE A 1 82 ? -10.690 4.062 23.768 1.00 97.38 82 ILE A N 1
ATOM 637 C CA . ILE A 1 82 ? -10.660 5.466 24.203 1.00 97.38 82 ILE A CA 1
ATOM 638 C C . ILE A 1 82 ? -12.038 5.926 24.683 1.00 97.38 82 ILE A C 1
ATOM 640 O O . ILE A 1 82 ? -12.136 6.569 25.725 1.00 97.38 82 ILE A O 1
ATOM 644 N N . TYR A 1 83 ? -13.110 5.562 23.974 1.00 96.88 83 TYR A N 1
ATOM 645 C CA . TYR A 1 83 ? -14.472 5.876 24.416 1.00 96.88 83 TYR A CA 1
ATOM 646 C C . TYR A 1 83 ? -14.788 5.280 25.789 1.00 96.88 83 TYR A C 1
ATOM 648 O O . TYR A 1 83 ? -15.421 5.946 26.601 1.00 96.88 83 TYR A O 1
ATOM 656 N N . GLN A 1 84 ? -14.319 4.065 26.084 1.00 96.56 84 GLN A N 1
ATOM 657 C CA . GLN A 1 84 ? -14.475 3.475 27.413 1.00 96.56 84 GLN A CA 1
ATOM 658 C C . GLN A 1 84 ? -13.704 4.253 28.482 1.00 96.56 84 GLN A C 1
ATOM 660 O O . GLN A 1 84 ? -14.279 4.538 29.526 1.00 96.56 84 GLN A O 1
ATOM 665 N N . GLN A 1 85 ? -12.452 4.642 28.214 1.00 96.06 85 GLN A N 1
ATOM 666 C CA . GLN A 1 85 ? -11.622 5.385 29.171 1.00 96.06 85 GLN A CA 1
ATOM 667 C C . GLN A 1 85 ? -12.266 6.708 29.601 1.00 96.06 85 GLN A C 1
ATOM 669 O O . GLN A 1 85 ? -12.259 7.036 30.786 1.00 96.06 85 GLN A O 1
ATOM 674 N N . VAL A 1 86 ? -12.852 7.450 28.655 1.00 95.38 86 VAL A N 1
ATOM 675 C CA . VAL A 1 86 ? -13.492 8.747 28.944 1.00 95.38 86 VAL A CA 1
ATOM 676 C C . VAL A 1 86 ? -14.919 8.621 29.487 1.00 95.38 86 VAL A C 1
ATOM 678 O O . VAL A 1 86 ? -15.439 9.586 30.037 1.00 95.38 86 VAL A O 1
ATOM 681 N N . ASN A 1 87 ? -15.564 7.459 29.331 1.00 87.69 87 ASN A N 1
ATOM 682 C CA . ASN A 1 87 ? -16.929 7.207 29.809 1.00 87.69 87 ASN A CA 1
ATOM 683 C C . ASN A 1 87 ? -16.976 6.580 31.219 1.00 87.69 87 ASN A C 1
ATOM 68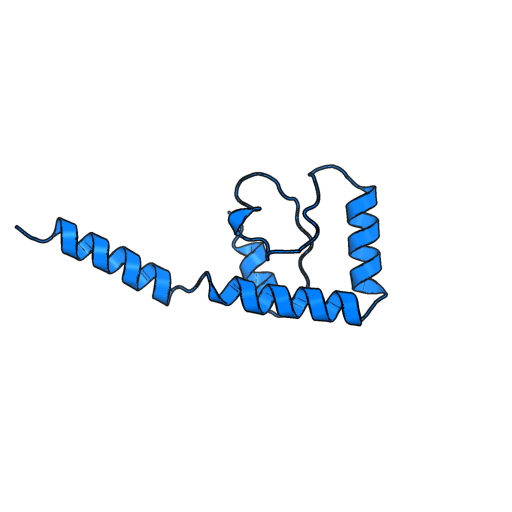5 O O . ASN A 1 87 ? -18.054 6.356 31.769 1.00 87.69 87 ASN A O 1
ATOM 689 N N . THR A 1 88 ? -15.825 6.294 31.825 1.00 66.38 88 THR A N 1
ATOM 690 C CA . THR A 1 88 ? -15.738 5.936 33.246 1.00 66.38 88 THR A CA 1
ATOM 691 C C . THR A 1 88 ? -15.884 7.198 34.101 1.00 66.38 88 THR A C 1
ATOM 693 O O . THR A 1 88 ? -15.010 8.062 34.074 1.00 66.38 88 THR A O 1
ATOM 696 N N . LYS A 1 89 ? -17.012 7.313 34.817 1.00 57.62 89 LYS A N 1
ATOM 697 C CA . LYS A 1 89 ? -17.205 8.282 35.909 1.00 57.62 89 LYS A CA 1
ATOM 698 C C . LYS A 1 89 ? -16.308 7.967 37.099 1.00 57.62 89 LYS A C 1
ATOM 700 O O . LYS A 1 89 ? -16.123 6.759 37.372 1.00 57.62 89 LYS A O 1
#

Organism: NCBI:txid1974886